Protein AF-A0A7W0EZF1-F1 (afdb_monomer_lite)

pLDDT: mean 76.24, std 16.57, range [31.34, 96.06]

Secondary structure (DSSP, 8-state):
--HHHHHHHHHHHTT-SEEE-----SGGG--HHHHHHHHHHHHHHHHTT-EEE-SS-----BGGGTB-SSTTS-SS--SS----B--STTS-B-S------

Radius of gyration: 14.73 Å; chains: 1; bounding box: 38×27×31 Å

Foldseek 3Di:
DDPLLVVLVVCLVVLPQEDEACDDDACVVVDPVRPVVVVSSVVSCVVSNHWYHDDLACDEDDLVCQDDSDPVDHNHDDPDDDDDDDPDRDDHHHPPVPDPD

Structure (mmCIF, N/CA/C/O backbone):
data_AF-A0A7W0EZF1-F1
#
_entry.id   AF-A0A7W0EZF1-F1
#
loop_
_atom_site.group_PDB
_atom_site.id
_atom_site.type_symbol
_atom_site.label_atom_id
_atom_site.label_alt_id
_atom_site.label_comp_id
_atom_site.label_asym_id
_atom_site.label_entity_id
_atom_site.label_seq_id
_atom_site.pdbx_PDB_ins_code
_atom_site.Cartn_x
_atom_site.Cartn_y
_atom_site.Cartn_z
_atom_site.occupancy
_atom_site.B_iso_or_equiv
_atom_site.auth_seq_id
_atom_site.auth_comp_id
_atom_site.auth_asym_id
_atom_site.auth_atom_id
_atom_site.pdbx_PDB_model_num
ATOM 1 N N . MET A 1 1 ? -13.138 14.311 4.501 1.00 54.28 1 MET A N 1
ATOM 2 C CA . MET A 1 1 ? -12.760 12.902 4.224 1.00 54.28 1 MET A CA 1
ATOM 3 C C . MET A 1 1 ? -11.376 12.869 3.588 1.00 54.28 1 MET A C 1
ATOM 5 O O . MET A 1 1 ? -11.150 13.613 2.645 1.00 54.28 1 MET A O 1
ATOM 9 N N . SER A 1 2 ? -10.442 12.070 4.119 1.00 73.81 2 SER A N 1
ATOM 10 C CA . SER A 1 2 ? -9.072 11.967 3.581 1.00 73.81 2 SER A CA 1
ATOM 11 C C . SER A 1 2 ? -9.071 11.288 2.205 1.00 73.81 2 SER A C 1
ATOM 13 O O . SER A 1 2 ? -9.707 10.246 2.037 1.00 73.81 2 SER A O 1
ATOM 15 N N . ARG A 1 3 ? -8.343 11.854 1.231 1.00 86.38 3 ARG A N 1
ATOM 16 C CA . ARG A 1 3 ? -8.240 11.348 -0.157 1.00 86.38 3 ARG A CA 1
ATOM 17 C C . ARG A 1 3 ? -7.772 9.884 -0.229 1.00 86.38 3 ARG A C 1
ATOM 19 O O . ARG A 1 3 ? -8.238 9.129 -1.073 1.00 86.38 3 ARG A O 1
ATOM 26 N N . HIS A 1 4 ? -6.937 9.467 0.719 1.00 88.62 4 HIS A N 1
ATOM 27 C CA . HIS A 1 4 ? -6.396 8.109 0.825 1.00 88.62 4 HIS A CA 1
ATOM 28 C C . HIS A 1 4 ? -7.470 7.051 1.120 1.00 88.62 4 HIS A C 1
ATOM 30 O O . HIS A 1 4 ? -7.409 5.938 0.609 1.00 88.62 4 HIS A O 1
ATOM 36 N N . ILE A 1 5 ? -8.492 7.403 1.907 1.00 90.44 5 ILE A N 1
ATOM 37 C CA . ILE A 1 5 ? -9.591 6.484 2.238 1.00 90.44 5 ILE A CA 1
ATOM 38 C C . ILE A 1 5 ? -10.442 6.216 0.997 1.00 90.44 5 ILE A C 1
ATOM 40 O O . ILE A 1 5 ? -10.837 5.078 0.759 1.00 90.44 5 ILE A O 1
ATOM 44 N N . GLN A 1 6 ? -10.722 7.256 0.205 1.00 92.69 6 GLN A N 1
ATOM 45 C CA . GLN A 1 6 ? -11.473 7.087 -1.036 1.00 92.69 6 GLN A CA 1
ATOM 46 C C . GLN A 1 6 ? -10.686 6.236 -2.036 1.00 92.69 6 GLN A C 1
ATOM 48 O O . GLN A 1 6 ? -11.236 5.285 -2.577 1.00 92.69 6 GLN A O 1
ATOM 53 N N . PHE A 1 7 ? -9.382 6.490 -2.176 1.00 92.62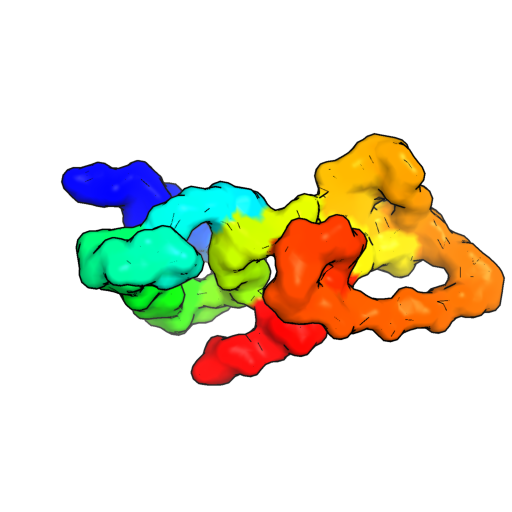 7 PHE A N 1
ATOM 54 C CA . PHE A 1 7 ? -8.497 5.674 -3.005 1.00 92.62 7 PHE A CA 1
ATOM 55 C C . PHE A 1 7 ? -8.559 4.180 -2.641 1.00 92.62 7 PHE A C 1
ATOM 57 O O . PHE A 1 7 ? -8.757 3.343 -3.517 1.00 92.62 7 PHE A O 1
ATOM 64 N N . MET A 1 8 ? -8.480 3.833 -1.351 1.00 93.44 8 MET A N 1
ATOM 65 C CA . MET A 1 8 ? -8.573 2.433 -0.916 1.00 93.44 8 MET A CA 1
ATOM 66 C C . MET A 1 8 ? -9.934 1.799 -1.221 1.00 93.44 8 MET A C 1
ATOM 68 O O . MET A 1 8 ? -9.989 0.632 -1.608 1.00 93.44 8 MET A O 1
ATOM 72 N N . LYS A 1 9 ? -11.029 2.558 -1.093 1.00 94.19 9 LYS A N 1
ATOM 73 C CA . LYS A 1 9 ? -12.367 2.088 -1.487 1.00 94.19 9 LYS A CA 1
ATOM 74 C C . LYS A 1 9 ? -12.458 1.830 -2.988 1.00 94.19 9 LYS A C 1
ATOM 76 O O . LYS A 1 9 ? -13.036 0.828 -3.398 1.00 94.19 9 LYS A O 1
ATOM 81 N N . ASP A 1 10 ? -11.856 2.689 -3.801 1.00 95.12 10 ASP A N 1
ATOM 82 C CA . ASP A 1 10 ? -11.842 2.520 -5.253 1.00 95.12 10 ASP A CA 1
ATOM 83 C C . ASP A 1 10 ? -10.988 1.302 -5.656 1.00 95.12 10 ASP A C 1
ATOM 85 O O . ASP A 1 10 ? -11.371 0.534 -6.541 1.00 95.12 10 ASP A O 1
ATOM 89 N N . CYS A 1 11 ? -9.860 1.068 -4.974 1.00 94.62 11 CYS A N 1
ATOM 90 C CA . CYS A 1 11 ? -9.048 -0.143 -5.132 1.00 94.62 11 CYS A CA 1
ATOM 91 C C . CYS A 1 11 ? -9.827 -1.412 -4.764 1.00 94.62 11 CYS A C 1
ATOM 93 O O . CYS A 1 11 ? -9.770 -2.399 -5.501 1.00 94.62 11 CYS A O 1
ATOM 95 N N . ALA A 1 12 ? -10.581 -1.376 -3.664 1.00 94.31 12 ALA A N 1
ATOM 96 C CA . ALA A 1 12 ? -11.460 -2.466 -3.255 1.00 94.31 12 ALA A CA 1
ATOM 97 C C . ALA A 1 12 ? -12.546 -2.747 -4.304 1.00 94.31 12 ALA A C 1
ATOM 99 O O . ALA A 1 12 ? -12.707 -3.891 -4.730 1.00 94.31 12 ALA A O 1
ATOM 100 N N . ALA A 1 13 ? -13.218 -1.707 -4.808 1.00 96.06 13 ALA A N 1
ATOM 101 C CA . ALA A 1 13 ? -14.220 -1.838 -5.867 1.00 96.06 13 ALA A CA 1
ATOM 102 C C . ALA A 1 13 ? -13.635 -2.457 -7.151 1.00 96.06 13 ALA A C 1
ATOM 104 O O . ALA A 1 13 ? -14.283 -3.268 -7.812 1.00 96.06 13 ALA A O 1
ATOM 105 N N . LYS A 1 14 ? -12.377 -2.130 -7.474 1.00 95.94 14 LYS A N 1
ATOM 106 C CA . LYS A 1 14 ? -11.627 -2.697 -8.606 1.00 95.94 14 LYS A CA 1
ATOM 107 C C . LYS A 1 14 ? -10.992 -4.065 -8.320 1.00 95.94 14 LYS A C 1
ATOM 109 O O . LYS A 1 14 ? -10.329 -4.606 -9.202 1.00 95.94 14 LYS A O 1
ATOM 114 N N . LYS A 1 15 ? -11.184 -4.639 -7.125 1.00 93.44 15 LYS A N 1
ATOM 115 C CA . LYS A 1 15 ? -10.610 -5.930 -6.695 1.00 93.44 15 LYS A CA 1
ATOM 116 C C . LYS A 1 15 ? -9.082 -5.984 -6.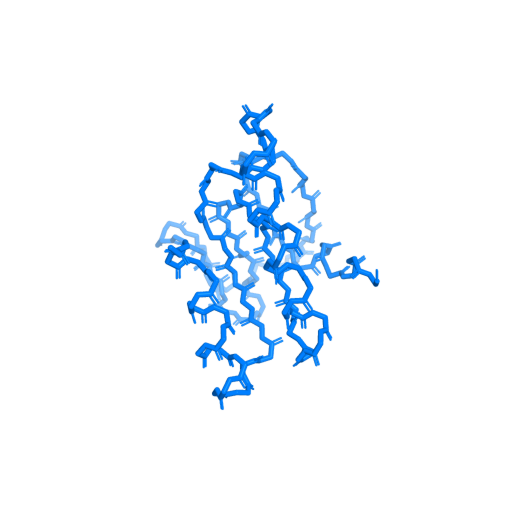826 1.00 93.44 15 LYS A C 1
ATOM 118 O O . LYS A 1 15 ? -8.503 -6.997 -7.227 1.00 93.44 15 LYS A O 1
ATOM 123 N N . VAL A 1 16 ? -8.421 -4.873 -6.508 1.00 93.44 16 VAL A N 1
ATOM 124 C CA . VAL A 1 16 ? -6.959 -4.778 -6.523 1.00 93.44 16 VAL A CA 1
ATOM 125 C C . VAL A 1 16 ? -6.379 -5.693 -5.444 1.00 93.44 16 VAL A C 1
ATOM 127 O O . VAL A 1 16 ? -6.755 -5.606 -4.284 1.00 93.44 16 VAL A O 1
ATOM 130 N N . LYS A 1 17 ? -5.428 -6.556 -5.811 1.00 88.94 17 LYS A N 1
ATOM 131 C CA . LYS A 1 17 ? -4.812 -7.522 -4.877 1.00 88.94 17 LYS A CA 1
ATOM 132 C C . LYS A 1 17 ? -3.673 -6.934 -4.041 1.00 88.94 17 LYS A C 1
ATOM 134 O O . LYS A 1 17 ? -3.242 -7.544 -3.060 1.00 88.94 17 LYS A O 1
ATOM 139 N N . PHE A 1 18 ? -3.109 -5.819 -4.493 1.00 89.25 18 PHE A N 1
ATOM 140 C CA . PHE A 1 18 ? -1.889 -5.253 -3.941 1.00 89.25 18 PHE A CA 1
ATOM 141 C C . PHE A 1 18 ? -1.828 -3.739 -4.155 1.00 89.25 18 PHE A C 1
ATOM 143 O O . PHE A 1 18 ? -2.061 -3.267 -5.266 1.00 89.25 18 PHE A O 1
ATOM 150 N N . VAL A 1 19 ? -1.485 -2.997 -3.105 1.00 88.94 19 VAL A N 1
ATOM 151 C CA . VAL A 1 19 ? -1.319 -1.542 -3.124 1.00 88.94 19 VAL A CA 1
ATOM 152 C C . VAL A 1 19 ? 0.018 -1.185 -2.482 1.00 88.94 19 VAL A C 1
ATOM 154 O O . VAL A 1 19 ? 0.322 -1.611 -1.371 1.00 88.94 19 VAL A O 1
ATOM 157 N N . HIS A 1 20 ? 0.811 -0.363 -3.162 1.00 86.31 20 HIS A N 1
ATOM 158 C CA . HIS A 1 20 ? 2.002 0.258 -2.586 1.00 86.31 20 HIS A CA 1
ATOM 159 C C . HIS A 1 20 ? 1.713 1.734 -2.309 1.00 86.31 20 HIS A C 1
ATOM 161 O O . HIS A 1 20 ? 1.358 2.491 -3.211 1.00 86.31 20 HIS A O 1
ATOM 167 N N . LEU A 1 21 ? 1.833 2.129 -1.043 1.00 84.81 21 LEU A N 1
ATOM 168 C CA . LEU A 1 21 ? 1.659 3.498 -0.579 1.00 84.81 21 LEU A CA 1
ATOM 169 C C . LEU A 1 21 ? 3.031 4.159 -0.421 1.00 84.81 21 LEU A C 1
ATOM 171 O O . LEU A 1 21 ? 3.683 4.037 0.615 1.00 84.81 21 LEU A O 1
ATOM 175 N N . TYR A 1 22 ? 3.448 4.882 -1.460 1.00 82.75 22 TYR A N 1
ATOM 176 C CA . TYR A 1 22 ? 4.661 5.712 -1.438 1.00 82.75 22 TYR A CA 1
ATOM 177 C C . TYR A 1 22 ? 4.504 6.957 -0.545 1.00 82.75 22 TYR A C 1
ATOM 179 O O . TYR A 1 22 ? 5.471 7.505 -0.030 1.00 82.75 22 TYR A O 1
ATOM 187 N N . THR A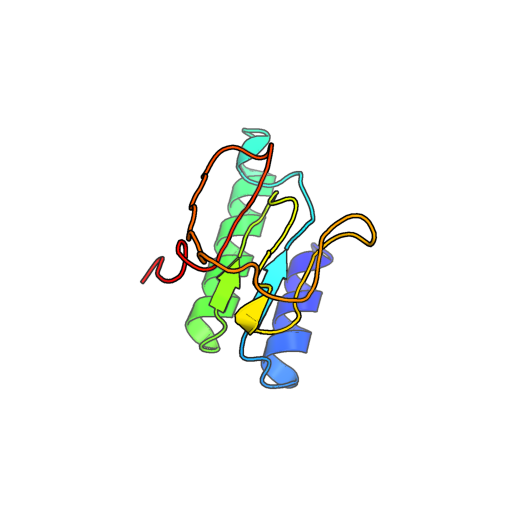 1 23 ? 3.268 7.415 -0.354 1.00 81.06 23 THR A N 1
ATOM 188 C CA . THR A 1 23 ? 2.928 8.623 0.406 1.00 81.06 23 THR A CA 1
ATOM 189 C C . THR A 1 23 ? 3.407 8.558 1.860 1.00 81.06 23 THR A C 1
ATOM 191 O O . THR A 1 23 ? 3.223 7.535 2.523 1.00 81.06 23 THR A O 1
ATOM 194 N N . SER A 1 24 ? 3.946 9.671 2.364 1.00 77.62 24 SER A N 1
ATOM 195 C CA . SER A 1 24 ? 4.299 9.891 3.773 1.00 77.62 24 SER A CA 1
ATOM 196 C C . SER A 1 24 ? 3.205 10.676 4.515 1.00 77.62 24 SER A C 1
ATOM 198 O O . SER A 1 24 ? 2.182 11.041 3.931 1.00 77.62 24 SER A O 1
ATOM 200 N N . GLY A 1 25 ? 3.402 10.934 5.813 1.00 74.94 25 GLY A N 1
ATOM 201 C CA . GLY A 1 25 ? 2.482 11.766 6.600 1.00 74.94 25 GLY A CA 1
ATOM 202 C C . GLY A 1 25 ? 1.401 10.997 7.368 1.00 74.94 25 GLY A C 1
ATOM 203 O O . GLY A 1 25 ? 0.320 11.536 7.594 1.00 74.94 25 GLY A O 1
ATOM 204 N N . PHE A 1 26 ? 1.681 9.751 7.756 1.00 82.38 26 PHE A N 1
ATOM 205 C CA . PHE A 1 26 ? 0.770 8.894 8.524 1.00 82.38 26 PHE A CA 1
ATOM 206 C C . PHE A 1 26 ? 1.172 8.835 10.007 1.00 82.38 26 PHE A C 1
ATOM 208 O O . PHE A 1 26 ? 1.538 9.869 10.573 1.00 82.38 26 PHE A O 1
ATOM 215 N N . SER A 1 27 ? 1.105 7.665 10.655 1.00 78.25 27 SER A N 1
ATOM 216 C CA . SER A 1 27 ? 1.464 7.490 12.073 1.00 78.25 27 SER A CA 1
ATOM 217 C C . SER A 1 27 ? 2.863 8.015 12.425 1.00 78.25 27 SER A C 1
ATOM 219 O O . SER A 1 27 ? 3.082 8.481 13.542 1.00 78.25 27 SER A O 1
ATOM 221 N N . GLU A 1 28 ? 3.773 8.046 11.449 1.00 73.56 28 GLU A N 1
ATOM 222 C CA . GLU A 1 28 ? 5.125 8.602 11.556 1.00 73.56 28 GLU A CA 1
ATOM 223 C C . GLU A 1 28 ? 5.166 10.049 12.069 1.00 73.56 28 GLU A C 1
ATOM 225 O O . GLU A 1 28 ? 6.104 10.436 12.761 1.00 73.56 28 GLU A O 1
ATOM 230 N N . THR A 1 29 ? 4.148 10.868 11.789 1.00 74.88 29 THR A N 1
ATOM 231 C CA . THR A 1 29 ? 4.164 12.274 12.221 1.00 74.88 29 THR A CA 1
ATOM 232 C C . THR A 1 29 ? 3.805 12.456 13.699 1.00 74.88 29 THR A C 1
ATOM 234 O O . THR A 1 29 ? 3.688 13.595 14.149 1.00 74.88 29 THR A O 1
ATOM 237 N N . GLY A 1 30 ? 3.494 11.378 14.430 1.00 76.00 30 GLY A N 1
ATOM 238 C CA . GLY A 1 30 ? 3.075 11.420 15.837 1.00 76.00 30 GLY A CA 1
ATOM 239 C C . GLY A 1 30 ? 1.718 12.095 16.085 1.00 76.00 30 GLY A C 1
ATOM 240 O O . GLY A 1 30 ? 1.370 12.387 17.227 1.00 76.00 30 GLY A O 1
ATOM 241 N N . ARG A 1 31 ? 0.936 12.368 15.031 1.00 83.12 31 ARG A N 1
ATOM 242 C CA . ARG A 1 31 ? -0.376 13.029 15.131 1.00 83.12 31 ARG A CA 1
ATOM 243 C C . ARG A 1 31 ? -1.479 11.980 15.160 1.00 83.12 31 ARG A C 1
ATOM 245 O O . ARG A 1 31 ? -1.587 11.173 14.239 1.00 83.12 31 ARG A O 1
ATOM 252 N N . SER A 1 32 ? -2.346 12.046 16.166 1.00 84.56 32 SER A N 1
ATOM 253 C CA . SER A 1 32 ? -3.469 11.112 16.346 1.00 84.56 32 SER A CA 1
ATOM 254 C C . SER A 1 32 ? -4.398 11.042 15.128 1.00 84.56 32 SER A C 1
ATOM 256 O O . SER A 1 32 ? -4.828 9.961 14.739 1.00 84.56 32 SER A O 1
ATOM 258 N N . GLU A 1 33 ? -4.659 12.176 14.478 1.00 84.81 33 GLU A N 1
ATOM 259 C CA . GLU A 1 33 ? -5.484 12.236 13.266 1.00 84.81 33 GLU A CA 1
ATOM 260 C C . GLU A 1 33 ? -4.869 11.463 12.091 1.00 84.81 33 GLU A C 1
ATOM 262 O O . GLU A 1 33 ? -5.583 10.807 11.335 1.00 84.81 33 GLU A O 1
ATOM 267 N N . HIS A 1 34 ? -3.543 11.488 11.947 1.00 83.94 34 HIS A N 1
ATOM 268 C CA . HIS A 1 34 ? -2.854 10.762 10.882 1.00 83.94 34 HIS A CA 1
ATOM 269 C C . HIS A 1 34 ? -2.795 9.255 11.168 1.00 83.94 34 HIS A C 1
ATOM 271 O O . HIS A 1 34 ? -2.987 8.458 10.250 1.00 83.94 34 HIS A O 1
ATOM 277 N N . ALA A 1 35 ? -2.631 8.865 12.438 1.00 84.44 35 ALA A N 1
ATOM 278 C CA . ALA A 1 35 ? -2.730 7.468 12.864 1.00 84.44 35 ALA A CA 1
ATOM 279 C C . ALA A 1 35 ? -4.129 6.886 12.589 1.00 84.44 35 ALA A C 1
ATOM 281 O O . ALA A 1 35 ? -4.247 5.826 11.986 1.00 84.44 35 ALA A O 1
ATOM 282 N N . ARG A 1 36 ? -5.199 7.635 12.893 1.00 88.25 36 ARG A N 1
ATOM 283 C CA . ARG A 1 36 ? -6.584 7.225 12.583 1.00 88.25 36 ARG A CA 1
ATOM 284 C C . ARG A 1 36 ? -6.819 6.997 11.089 1.00 88.25 36 ARG A C 1
ATOM 286 O O . ARG A 1 36 ? -7.588 6.116 10.705 1.00 88.25 36 ARG A O 1
ATOM 293 N N . ILE A 1 37 ? -6.190 7.806 10.235 1.00 87.38 37 ILE A N 1
ATOM 294 C CA . ILE A 1 37 ? -6.268 7.629 8.779 1.00 87.38 37 ILE A CA 1
ATOM 295 C C . ILE A 1 37 ? -5.552 6.339 8.362 1.00 87.38 37 ILE A C 1
ATOM 297 O O . ILE A 1 37 ? -6.093 5.602 7.537 1.00 87.38 37 ILE A O 1
ATOM 301 N N . GLU A 1 38 ? -4.379 6.054 8.930 1.00 86.19 38 GLU A N 1
ATOM 302 C CA . GLU A 1 38 ? -3.641 4.809 8.684 1.00 86.19 38 GLU A CA 1
ATOM 303 C C . GLU A 1 38 ? -4.443 3.579 9.123 1.00 86.19 38 GLU A C 1
ATOM 305 O O . GLU A 1 38 ? -4.638 2.661 8.324 1.00 86.19 38 GLU A O 1
ATOM 310 N N . ASP A 1 39 ? -5.007 3.602 10.331 1.00 89.00 39 ASP A N 1
ATOM 311 C CA . ASP A 1 39 ? -5.848 2.522 10.855 1.00 89.00 39 ASP A CA 1
ATOM 312 C C . ASP A 1 39 ? -7.034 2.247 9.930 1.00 89.00 39 ASP A C 1
ATOM 314 O O . ASP A 1 39 ? -7.349 1.098 9.613 1.00 89.00 39 ASP A O 1
ATOM 318 N N . ARG A 1 40 ? -7.669 3.309 9.418 1.00 90.75 40 ARG A N 1
ATOM 319 C CA . ARG A 1 40 ? -8.794 3.170 8.492 1.00 90.75 40 ARG A CA 1
ATOM 320 C C . ARG A 1 40 ? -8.378 2.585 7.143 1.00 90.75 40 ARG A C 1
ATOM 322 O O . ARG A 1 40 ? -9.149 1.831 6.551 1.00 90.75 40 ARG A O 1
ATOM 329 N N . ILE A 1 41 ? -7.190 2.925 6.647 1.00 89.94 41 ILE A N 1
ATOM 330 C CA . ILE A 1 41 ? -6.623 2.349 5.418 1.00 89.94 41 ILE A CA 1
ATOM 331 C C . ILE A 1 41 ? -6.357 0.856 5.606 1.00 89.94 41 ILE A C 1
ATOM 333 O O . ILE A 1 41 ? -6.776 0.058 4.766 1.00 89.94 41 ILE A O 1
ATOM 337 N N . ILE A 1 42 ? -5.717 0.478 6.716 1.00 89.38 42 ILE A N 1
ATOM 338 C CA . ILE A 1 42 ? -5.421 -0.920 7.051 1.00 89.38 42 ILE A CA 1
ATOM 339 C C . ILE A 1 42 ? -6.720 -1.714 7.201 1.00 89.38 42 ILE A C 1
ATOM 341 O O . ILE A 1 42 ? -6.824 -2.819 6.674 1.00 89.38 42 ILE A O 1
ATOM 345 N N . GLN A 1 43 ? -7.733 -1.142 7.854 1.00 92.62 43 GLN A N 1
ATOM 346 C CA . GLN A 1 43 ? -9.038 -1.778 8.002 1.00 92.62 43 GLN A CA 1
ATOM 347 C C . GLN A 1 43 ? -9.678 -2.087 6.641 1.00 92.62 43 GLN A C 1
ATOM 349 O O . GLN A 1 43 ? -10.050 -3.231 6.392 1.00 92.62 43 GLN A O 1
ATOM 354 N N . ILE A 1 44 ? -9.756 -1.103 5.737 1.00 92.38 44 ILE A N 1
ATOM 355 C CA . ILE A 1 44 ? -10.328 -1.307 4.394 1.00 92.38 44 ILE A CA 1
ATOM 356 C C . ILE A 1 44 ? -9.527 -2.359 3.622 1.00 92.38 44 ILE A C 1
ATOM 358 O O . ILE A 1 44 ? -10.111 -3.190 2.927 1.00 92.38 44 ILE A O 1
ATOM 362 N N . ALA A 1 45 ? -8.199 -2.341 3.746 1.00 91.19 45 ALA A N 1
ATOM 363 C CA . ALA A 1 45 ? -7.342 -3.326 3.106 1.00 91.19 45 ALA A CA 1
ATOM 364 C C . ALA A 1 45 ? -7.649 -4.750 3.596 1.00 91.19 45 ALA A C 1
ATOM 366 O O . ALA A 1 45 ? -7.869 -5.635 2.769 1.00 91.19 45 ALA A O 1
ATOM 367 N N . LYS A 1 46 ? -7.740 -4.955 4.918 1.00 90.62 46 LYS A N 1
ATOM 368 C CA . LYS A 1 46 ? -8.065 -6.254 5.527 1.00 90.62 46 LYS A CA 1
ATOM 369 C C . LYS A 1 46 ? -9.458 -6.742 5.124 1.00 90.62 46 LYS A C 1
ATOM 371 O O . LYS A 1 46 ? -9.592 -7.876 4.675 1.00 90.62 46 LYS A O 1
ATOM 376 N N . GLU A 1 47 ? -10.471 -5.877 5.194 1.00 94.19 47 GLU A N 1
ATOM 377 C CA . GLU A 1 47 ? -11.857 -6.197 4.807 1.00 94.19 47 GLU A CA 1
ATOM 378 C C . GLU A 1 47 ? -11.984 -6.637 3.338 1.00 94.19 47 GLU A C 1
ATOM 380 O O . GLU A 1 47 ? -12.868 -7.420 3.001 1.00 94.19 47 GLU A O 1
ATOM 385 N N . ASN A 1 48 ? -11.096 -6.158 2.462 1.00 93.94 48 ASN A N 1
ATOM 386 C CA . ASN A 1 48 ? -11.143 -6.422 1.021 1.00 93.94 48 ASN A CA 1
ATOM 387 C C . ASN A 1 48 ? -10.007 -7.332 0.525 1.00 93.94 48 ASN A C 1
ATOM 389 O O . ASN A 1 48 ? -9.809 -7.458 -0.684 1.00 93.94 48 ASN A O 1
ATOM 393 N N . ASN A 1 49 ? -9.268 -7.972 1.439 1.00 92.50 49 ASN A N 1
ATOM 394 C CA . ASN A 1 49 ? -8.144 -8.862 1.135 1.00 92.50 49 ASN A CA 1
ATOM 395 C C . ASN A 1 49 ? -7.069 -8.219 0.226 1.00 92.50 49 ASN A C 1
ATOM 397 O O . ASN A 1 49 ? -6.535 -8.837 -0.701 1.00 92.50 49 ASN A O 1
ATOM 401 N N . ILE A 1 50 ? -6.775 -6.942 0.478 1.00 92.44 50 ILE A N 1
ATOM 402 C CA . ILE A 1 50 ? -5.765 -6.155 -0.231 1.00 92.44 50 ILE A CA 1
ATOM 403 C C . ILE A 1 50 ? -4.476 -6.173 0.586 1.00 92.44 50 ILE A C 1
ATOM 405 O O . ILE A 1 50 ? -4.460 -5.790 1.754 1.00 92.44 50 ILE A O 1
ATOM 409 N N . ARG A 1 51 ? -3.364 -6.558 -0.041 1.00 88.88 51 ARG A N 1
ATOM 410 C CA . ARG A 1 51 ? -2.036 -6.458 0.580 1.00 88.88 51 ARG A CA 1
ATOM 411 C C . ARG A 1 51 ? -1.485 -5.048 0.402 1.00 88.88 51 ARG A C 1
ATOM 413 O O . ARG A 1 51 ? -1.497 -4.533 -0.715 1.00 88.88 51 ARG A O 1
ATOM 420 N N . VAL A 1 52 ? -0.988 -4.445 1.477 1.00 85.81 52 VAL A N 1
ATOM 421 C CA . VAL A 1 52 ? -0.452 -3.077 1.463 1.00 85.81 52 VAL A CA 1
ATOM 422 C C . VAL A 1 52 ? 1.033 -3.090 1.813 1.00 85.81 52 VAL A C 1
ATOM 424 O O . VAL A 1 52 ? 1.423 -3.719 2.791 1.00 85.81 52 VAL A O 1
ATOM 427 N N . VAL A 1 53 ? 1.848 -2.384 1.025 1.00 82.00 53 VAL A N 1
ATOM 428 C CA . VAL A 1 53 ? 3.246 -2.053 1.354 1.00 82.00 53 VAL A CA 1
ATOM 429 C C . VAL A 1 53 ? 3.359 -0.549 1.582 1.00 82.00 53 VAL A C 1
ATOM 431 O O . VAL A 1 53 ? 2.853 0.232 0.778 1.00 82.00 53 VAL A O 1
ATOM 434 N N . GLY A 1 54 ? 4.026 -0.147 2.664 1.00 74.25 54 GLY A N 1
ATOM 435 C CA . GLY A 1 54 ? 4.002 1.224 3.187 1.00 74.25 54 GLY A CA 1
ATOM 436 C C . GLY A 1 54 ? 2.981 1.387 4.329 1.00 74.25 54 GLY A C 1
ATOM 437 O O . GLY A 1 54 ? 2.534 0.376 4.880 1.00 74.25 54 GLY A O 1
ATOM 438 N N . PRO A 1 55 ? 2.584 2.623 4.688 1.00 75.94 55 PRO A N 1
ATOM 439 C CA . PRO A 1 55 ? 2.969 3.896 4.064 1.00 75.94 55 PRO A CA 1
ATOM 440 C C . PRO A 1 55 ? 4.436 4.291 4.316 1.00 75.94 55 PRO A C 1
ATOM 442 O O . PRO A 1 55 ? 5.138 3.614 5.060 1.00 75.94 55 PRO A O 1
ATOM 445 N N . ASN A 1 56 ? 4.900 5.367 3.669 1.00 76.25 56 ASN A N 1
ATOM 446 C CA . ASN A 1 56 ? 6.285 5.853 3.715 1.00 76.25 56 ASN A CA 1
ATOM 447 C C . ASN A 1 56 ? 7.350 4.785 3.369 1.00 76.25 56 ASN A C 1
ATOM 449 O O . ASN A 1 56 ? 8.301 4.560 4.113 1.00 76.25 56 ASN A O 1
ATOM 453 N N . CYS A 1 57 ? 7.195 4.102 2.229 1.00 75.94 57 CYS A N 1
ATOM 454 C CA . CYS A 1 57 ? 8.277 3.282 1.677 1.00 75.94 57 CYS A CA 1
ATOM 455 C C . CYS A 1 57 ? 8.637 3.734 0.260 1.00 75.94 57 CYS A C 1
ATOM 457 O O . CYS A 1 57 ? 7.757 3.804 -0.603 1.00 75.94 57 CYS A O 1
ATOM 459 N N . MET A 1 58 ? 9.937 3.957 0.011 1.00 72.62 58 MET A N 1
ATOM 460 C CA . MET A 1 58 ? 10.471 4.355 -1.299 1.00 72.62 58 MET A CA 1
ATOM 461 C C . MET A 1 58 ? 10.128 3.380 -2.428 1.00 72.62 58 MET A C 1
ATOM 463 O O . MET A 1 58 ? 10.087 3.778 -3.583 1.00 72.62 58 MET A O 1
ATOM 467 N N . GLY A 1 59 ? 9.827 2.119 -2.122 1.00 73.56 59 GLY A N 1
ATOM 468 C CA . GLY A 1 59 ? 9.215 1.226 -3.093 1.00 73.56 59 GLY A CA 1
ATOM 469 C C . GLY A 1 59 ? 9.707 -0.197 -3.071 1.00 73.56 59 GLY A C 1
ATOM 470 O O . GLY A 1 59 ? 10.427 -0.634 -2.171 1.00 73.56 59 GLY A O 1
ATOM 471 N N . ILE A 1 60 ? 9.230 -0.921 -4.078 1.00 77.88 60 ILE A N 1
ATOM 472 C CA . ILE A 1 60 ? 9.470 -2.344 -4.249 1.00 77.88 60 ILE A CA 1
ATOM 473 C C . ILE A 1 60 ? 10.524 -2.526 -5.325 1.00 77.88 60 ILE A C 1
ATOM 475 O O . ILE A 1 60 ? 10.443 -1.948 -6.408 1.00 77.88 60 ILE A O 1
ATOM 479 N N . TYR A 1 61 ? 11.501 -3.364 -5.010 1.00 78.50 61 TYR A N 1
ATOM 480 C CA . TYR A 1 61 ? 12.527 -3.789 -5.942 1.00 78.50 61 TYR A CA 1
ATOM 481 C C . TYR A 1 61 ? 12.506 -5.310 -6.041 1.00 78.50 61 TYR A C 1
ATOM 483 O O . TYR A 1 61 ? 12.711 -6.009 -5.047 1.00 78.50 61 TYR A O 1
ATOM 491 N N . CYS A 1 62 ? 12.201 -5.812 -7.233 1.00 79.19 62 CYS A N 1
ATOM 492 C CA . CYS A 1 62 ? 12.178 -7.227 -7.571 1.00 79.19 62 CYS A CA 1
ATOM 493 C C . CYS A 1 62 ? 12.637 -7.403 -9.029 1.00 79.19 62 CYS A C 1
ATOM 495 O O . CYS A 1 62 ? 11.798 -7.460 -9.930 1.00 79.19 62 CYS A O 1
ATOM 497 N N . PRO A 1 63 ? 13.956 -7.490 -9.279 1.00 77.94 63 PRO A N 1
ATOM 498 C CA . PRO A 1 63 ? 14.504 -7.702 -10.620 1.00 77.94 63 PRO A CA 1
ATOM 499 C C . PRO A 1 63 ? 14.015 -8.991 -11.280 1.00 77.94 63 PRO A C 1
ATOM 501 O O . PRO A 1 63 ? 13.741 -8.987 -12.472 1.00 77.94 63 PRO A O 1
ATOM 504 N N . ASP A 1 64 ? 13.840 -10.071 -10.509 1.00 77.00 64 ASP A N 1
ATOM 505 C CA . ASP A 1 64 ? 13.278 -11.334 -11.015 1.00 77.00 64 ASP A CA 1
ATOM 506 C C . ASP A 1 64 ? 11.859 -11.149 -11.574 1.00 77.00 64 ASP A C 1
ATOM 508 O O . ASP A 1 64 ? 11.483 -11.768 -12.565 1.00 77.00 64 ASP A O 1
ATOM 512 N N . GLY A 1 65 ? 11.075 -10.266 -10.951 1.00 78.44 65 GLY A N 1
ATOM 513 C CA . GLY A 1 65 ? 9.736 -9.885 -11.400 1.00 78.44 65 GLY A CA 1
ATOM 514 C C . GLY A 1 65 ? 9.712 -8.691 -12.356 1.0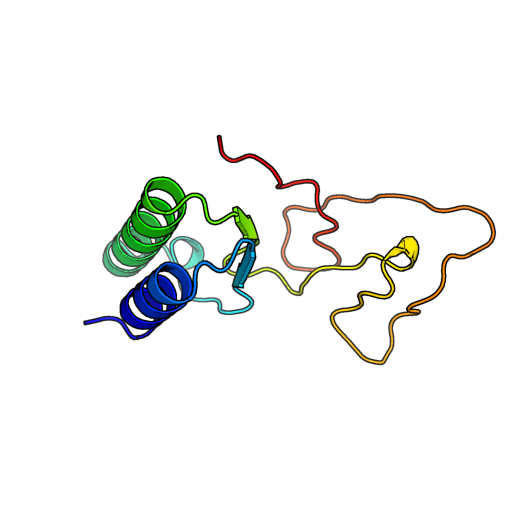0 78.44 65 GLY A C 1
ATOM 515 O O . GLY A 1 65 ? 8.626 -8.223 -12.692 1.00 78.44 65 GLY A O 1
ATOM 516 N N . GLY A 1 66 ? 10.871 -8.159 -12.756 1.00 80.00 66 GLY A N 1
ATOM 517 C CA . GLY A 1 66 ? 10.977 -6.971 -13.604 1.00 80.00 66 GLY A CA 1
ATOM 518 C C . GLY A 1 66 ? 10.526 -5.661 -12.948 1.00 80.00 66 GLY A C 1
ATOM 519 O O . GLY A 1 66 ? 10.273 -4.687 -13.655 1.00 80.00 66 GLY A O 1
ATOM 520 N N . LEU A 1 67 ? 10.400 -5.615 -11.619 1.00 78.62 67 LEU A N 1
ATOM 521 C CA . LEU A 1 67 ? 9.894 -4.457 -10.880 1.00 78.62 67 LEU A CA 1
ATOM 522 C C . LEU A 1 67 ? 11.031 -3.651 -10.254 1.00 78.62 67 LEU A C 1
ATOM 524 O O . LEU A 1 67 ? 11.850 -4.173 -9.498 1.00 78.62 67 LEU A O 1
ATOM 528 N N . ALA A 1 68 ? 11.013 -2.350 -10.506 1.00 81.62 68 ALA A N 1
ATOM 529 C CA . ALA A 1 68 ? 11.878 -1.370 -9.876 1.00 81.62 68 ALA A CA 1
ATOM 530 C C . ALA A 1 68 ? 11.089 -0.080 -9.645 1.00 81.62 68 ALA A C 1
ATOM 532 O O . ALA A 1 68 ? 10.299 0.315 -10.500 1.00 81.62 68 ALA A O 1
ATOM 533 N N . TRP A 1 69 ? 11.287 0.581 -8.501 1.00 75.94 69 TRP A N 1
ATOM 534 C CA . TRP A 1 69 ? 10.563 1.823 -8.198 1.00 75.94 69 TRP A CA 1
ATOM 535 C C . TRP A 1 69 ? 11.161 3.061 -8.886 1.00 75.94 69 TRP A C 1
ATOM 537 O O . TRP A 1 69 ? 10.516 4.105 -8.918 1.00 75.94 69 TRP A O 1
ATOM 547 N N . GLY A 1 70 ? 12.384 2.963 -9.416 1.00 76.56 70 GLY A N 1
ATOM 548 C CA . GLY A 1 70 ? 13.079 4.065 -10.076 1.00 76.56 70 GLY A CA 1
ATOM 549 C C . GLY A 1 70 ? 13.881 3.595 -11.285 1.00 76.56 70 GLY A C 1
ATOM 550 O O . GLY A 1 70 ? 14.375 2.470 -11.312 1.00 76.56 70 GLY A O 1
ATOM 551 N N . GLU A 1 71 ? 14.038 4.479 -12.269 1.00 77.19 71 GLU A N 1
ATOM 552 C CA . GLU A 1 71 ? 14.693 4.184 -13.555 1.00 77.19 71 GLU A CA 1
ATOM 553 C C . GLU A 1 71 ? 16.172 3.794 -13.420 1.00 77.19 71 GLU A C 1
ATOM 555 O O . GLU A 1 71 ? 16.714 3.100 -14.274 1.00 77.19 71 GLU A O 1
ATOM 560 N N . MET A 1 72 ? 16.826 4.197 -12.327 1.00 77.75 72 MET A N 1
ATOM 561 C CA . MET A 1 72 ? 18.231 3.862 -12.069 1.00 77.75 72 MET A CA 1
ATOM 562 C C . MET A 1 72 ? 18.446 2.417 -11.595 1.00 77.75 72 MET A C 1
ATOM 564 O O . MET A 1 72 ? 19.587 1.969 -11.486 1.00 77.75 72 MET A O 1
ATOM 568 N N . PHE A 1 73 ? 17.375 1.679 -11.298 1.00 75.50 73 PHE A N 1
ATOM 569 C CA . PHE A 1 73 ? 17.451 0.321 -10.773 1.00 75.50 73 PHE A CA 1
ATOM 570 C C . PHE A 1 73 ? 17.259 -0.720 -11.881 1.00 75.50 73 PHE A C 1
ATOM 572 O O . PHE A 1 73 ? 16.389 -0.601 -12.742 1.00 75.50 73 PHE A O 1
ATOM 579 N N . GLN A 1 74 ? 18.070 -1.778 -11.847 1.00 75.50 74 GLN A N 1
ATOM 580 C CA . GLN A 1 74 ? 18.030 -2.830 -12.861 1.00 75.50 74 GLN A CA 1
ATOM 581 C C . GLN A 1 74 ? 16.779 -3.702 -12.708 1.00 75.50 74 GLN A C 1
ATOM 583 O O . GLN A 1 74 ? 16.514 -4.261 -11.651 1.00 75.50 74 GLN A O 1
ATOM 588 N N . THR A 1 75 ? 16.037 -3.901 -13.793 1.00 78.50 75 THR A N 1
ATOM 589 C CA . THR A 1 75 ? 14.862 -4.793 -13.834 1.00 78.50 75 THR A CA 1
ATOM 590 C C . THR A 1 75 ? 15.212 -6.218 -14.267 1.00 78.50 75 THR A C 1
ATOM 592 O O . THR A 1 75 ? 14.330 -6.991 -14.624 1.00 78.50 75 THR A O 1
ATOM 595 N N . ARG A 1 76 ? 16.503 -6.575 -14.273 1.00 77.50 76 ARG A N 1
ATOM 596 C CA . ARG A 1 76 ? 16.992 -7.921 -14.593 1.00 77.50 76 ARG A CA 1
ATOM 597 C C . ARG A 1 76 ? 17.838 -8.457 -13.442 1.00 77.50 76 ARG A C 1
ATOM 599 O O . ARG A 1 76 ? 18.640 -7.696 -12.898 1.00 77.50 76 ARG A O 1
ATOM 606 N N . PRO A 1 77 ? 17.697 -9.738 -13.076 1.00 75.25 77 PRO A N 1
ATOM 607 C CA . PRO A 1 77 ? 18.508 -10.322 -12.023 1.00 75.25 77 PRO A CA 1
ATOM 608 C C . PRO A 1 77 ? 19.978 -10.431 -12.429 1.00 75.25 77 PRO A C 1
ATOM 610 O O . PRO A 1 77 ? 20.313 -10.784 -13.560 1.00 75.25 77 PRO A O 1
ATOM 613 N N . GLY A 1 78 ? 20.861 -10.129 -11.478 1.00 74.38 78 GLY A N 1
ATOM 614 C CA . GLY A 1 78 ? 22.288 -10.411 -11.600 1.00 74.38 78 GLY A CA 1
ATOM 615 C C . GLY A 1 78 ? 22.595 -11.892 -11.355 1.00 74.38 78 GLY A C 1
ATOM 616 O O . GLY A 1 78 ? 21.746 -12.657 -10.909 1.00 74.38 78 GLY A O 1
ATOM 617 N N . HIS A 1 79 ? 23.848 -12.295 -11.571 1.00 74.00 79 HIS A N 1
ATOM 618 C CA . HIS A 1 79 ? 24.289 -13.694 -11.444 1.00 74.00 79 HIS A CA 1
ATOM 619 C C . HIS A 1 79 ? 24.060 -14.335 -10.061 1.00 74.00 79 HIS A C 1
ATOM 621 O O . HIS A 1 79 ? 24.080 -15.559 -9.949 1.00 74.00 79 HIS A O 1
ATOM 627 N N . ARG A 1 80 ? 23.877 -13.533 -9.004 1.00 70.88 80 ARG A N 1
ATOM 628 C CA . ARG A 1 80 ? 23.579 -13.999 -7.643 1.00 70.88 80 ARG A CA 1
ATOM 629 C C . ARG A 1 80 ? 22.466 -13.139 -7.034 1.00 70.88 80 ARG A C 1
ATOM 631 O O . ARG A 1 80 ? 22.775 -12.049 -6.547 1.00 70.88 80 ARG A O 1
ATOM 638 N N . PRO A 1 81 ? 21.196 -13.576 -7.077 1.00 66.94 81 PRO A N 1
ATOM 639 C CA . PRO A 1 81 ? 20.101 -12.809 -6.497 1.00 66.94 81 PRO A CA 1
ATOM 640 C C . PRO A 1 81 ? 20.218 -12.792 -4.966 1.00 66.94 81 PRO A C 1
ATOM 642 O O . PRO A 1 81 ? 20.453 -13.821 -4.335 1.00 66.94 81 PRO A O 1
ATOM 645 N N . VAL A 1 82 ? 20.067 -11.608 -4.365 1.00 70.69 82 VAL A N 1
ATOM 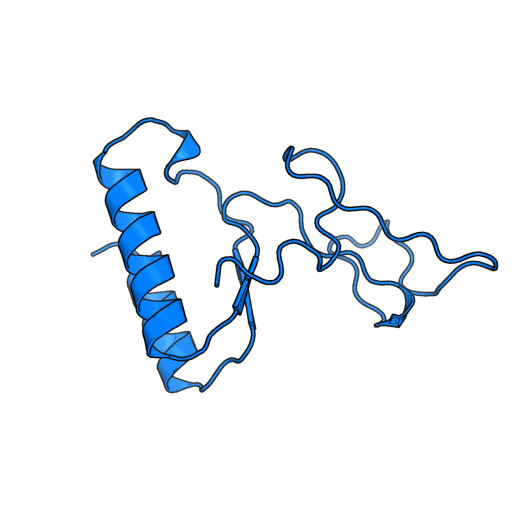646 C CA . VAL A 1 82 ? 20.047 -11.402 -2.909 1.00 70.69 82 VAL A CA 1
ATOM 647 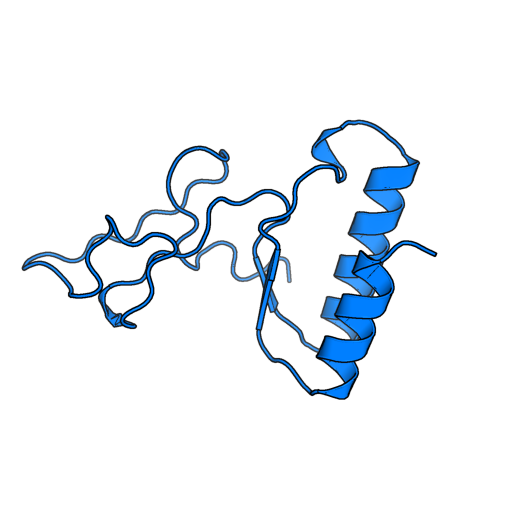C C . VAL A 1 82 ? 18.767 -10.654 -2.554 1.00 70.69 82 VAL A C 1
ATOM 649 O O . VAL A 1 82 ? 18.531 -9.558 -3.059 1.00 70.69 82 VAL A O 1
ATOM 652 N N . GLY A 1 83 ? 17.951 -11.233 -1.673 1.00 66.88 83 GLY A N 1
ATOM 653 C CA . GLY A 1 83 ? 16.786 -10.562 -1.095 1.00 66.88 83 GLY A CA 1
ATOM 654 C C . GLY A 1 83 ? 17.182 -9.733 0.126 1.00 66.88 83 GLY A C 1
ATOM 655 O O . GLY A 1 83 ? 17.941 -10.203 0.973 1.00 66.88 83 GLY A O 1
ATOM 656 N N . GLN A 1 84 ? 16.677 -8.502 0.231 1.00 60.62 84 GLN A N 1
ATOM 657 C CA . GLN A 1 84 ? 16.876 -7.648 1.408 1.00 60.62 84 GLN A CA 1
ATOM 658 C C . GLN A 1 84 ? 15.558 -7.011 1.848 1.00 60.62 84 GLN A C 1
ATOM 660 O O . GLN A 1 84 ? 14.806 -6.483 1.026 1.00 60.62 84 GLN A O 1
ATOM 665 N N . PHE A 1 85 ? 15.308 -7.016 3.157 1.00 57.12 85 PHE A N 1
ATOM 666 C CA . PHE A 1 85 ? 14.182 -6.326 3.784 1.00 57.12 85 PHE A CA 1
ATOM 667 C C . PHE A 1 85 ? 14.714 -5.258 4.726 1.00 57.12 85 PHE A C 1
ATOM 669 O O . PHE A 1 85 ? 15.515 -5.556 5.613 1.00 57.12 85 PHE A O 1
ATOM 676 N N . ARG A 1 86 ? 14.282 -4.009 4.535 1.00 57.94 86 ARG A N 1
ATOM 677 C CA . ARG A 1 86 ? 14.600 -2.911 5.448 1.00 57.94 86 ARG A CA 1
ATOM 678 C C . ARG A 1 86 ? 13.330 -2.156 5.809 1.00 57.94 86 ARG A C 1
ATOM 680 O O . ARG A 1 86 ? 12.548 -1.799 4.939 1.00 57.94 86 ARG A O 1
ATOM 687 N N . ALA A 1 87 ? 13.148 -1.929 7.107 1.00 56.25 87 ALA A N 1
ATOM 688 C CA . ALA A 1 87 ? 12.020 -1.181 7.659 1.00 56.25 87 ALA A CA 1
ATOM 689 C C . ALA A 1 87 ? 12.297 0.332 7.783 1.00 56.25 87 ALA A C 1
ATOM 691 O O . ALA A 1 87 ? 11.393 1.089 8.111 1.00 56.25 87 ALA A O 1
ATOM 692 N N . GLN A 1 88 ? 13.538 0.773 7.546 1.00 50.88 88 GLN A N 1
ATOM 693 C CA . GLN A 1 88 ? 13.911 2.190 7.518 1.00 50.88 88 GLN A CA 1
ATOM 694 C C . GLN A 1 88 ? 13.819 2.716 6.088 1.00 50.88 88 GLN A C 1
ATOM 696 O O . GLN A 1 88 ? 14.299 2.053 5.165 1.00 50.88 88 GLN A O 1
ATOM 701 N N . GLY A 1 89 ? 13.197 3.889 5.939 1.00 52.19 89 GLY A N 1
ATOM 702 C CA . GLY A 1 89 ? 12.747 4.509 4.686 1.00 52.19 89 GLY A CA 1
ATOM 703 C C . GLY A 1 89 ? 13.821 4.851 3.655 1.00 52.19 89 GLY A C 1
ATOM 704 O O . GLY A 1 89 ? 13.521 5.574 2.715 1.00 52.19 89 GLY A O 1
ATOM 705 N N . ASP A 1 90 ? 15.033 4.316 3.787 1.00 50.66 90 ASP A N 1
ATOM 706 C CA . ASP A 1 90 ? 16.166 4.778 3.008 1.00 50.66 90 ASP A CA 1
ATOM 707 C C . ASP A 1 90 ? 16.507 3.940 1.785 1.00 50.66 90 ASP A C 1
ATOM 709 O O . ASP A 1 90 ? 17.023 4.558 0.869 1.00 50.66 90 ASP A O 1
ATOM 713 N N . TRP A 1 91 ? 16.244 2.618 1.666 1.00 47.12 91 TRP A N 1
ATOM 714 C CA . TRP A 1 91 ? 16.793 1.919 0.477 1.00 47.12 91 TRP A CA 1
ATOM 715 C C . TRP A 1 91 ? 16.051 0.767 -0.212 1.00 47.12 91 TRP A C 1
ATOM 717 O O . TRP A 1 91 ? 16.325 0.648 -1.388 1.00 47.12 91 TRP A O 1
ATOM 727 N N . ILE A 1 92 ? 15.162 -0.060 0.364 1.00 49.62 92 ILE A N 1
ATOM 728 C CA . ILE A 1 92 ? 14.440 -1.139 -0.382 1.00 49.62 92 ILE A CA 1
ATOM 729 C C . ILE A 1 92 ? 13.374 -1.785 0.533 1.00 49.62 92 ILE A C 1
ATOM 731 O O . ILE A 1 92 ? 13.732 -2.385 1.549 1.00 49.62 92 ILE A O 1
ATOM 735 N N . CYS A 1 93 ? 12.086 -1.757 0.153 1.00 44.91 93 CYS A N 1
ATOM 736 C CA . CYS A 1 93 ? 11.107 -2.750 0.621 1.00 44.91 93 CYS A CA 1
ATOM 737 C C . CYS A 1 93 ? 10.975 -3.828 -0.462 1.00 44.91 93 CYS A C 1
ATOM 739 O O . CYS A 1 93 ? 10.032 -3.804 -1.252 1.00 44.91 93 CYS A O 1
ATOM 741 N N . SER A 1 94 ? 11.896 -4.797 -0.547 1.00 38.72 94 SER A N 1
ATOM 742 C CA . SER A 1 94 ? 11.533 -6.020 -1.277 1.00 38.72 94 SER A CA 1
ATOM 743 C C . SER A 1 94 ? 10.415 -6.715 -0.480 1.00 38.72 94 SER A C 1
ATOM 745 O O . SER A 1 94 ? 10.212 -6.422 0.698 1.00 38.72 94 SER A O 1
ATOM 747 N N . ALA A 1 95 ? 9.599 -7.549 -1.113 1.00 41.62 95 ALA A N 1
ATOM 748 C CA . ALA A 1 95 ? 8.318 -8.031 -0.584 1.00 41.62 95 ALA A CA 1
ATOM 749 C C . ALA A 1 95 ? 8.406 -8.992 0.634 1.00 41.62 95 ALA A C 1
ATOM 751 O O . ALA A 1 95 ? 8.062 -10.163 0.527 1.00 41.62 95 ALA A O 1
ATOM 752 N N . GLY A 1 96 ? 8.839 -8.499 1.797 1.00 34.31 96 GLY A N 1
ATOM 753 C CA . GLY A 1 96 ? 8.975 -9.265 3.051 1.00 34.31 96 GLY A CA 1
ATOM 754 C C . GLY A 1 96 ? 8.419 -8.559 4.275 1.00 34.31 96 GLY A C 1
ATOM 755 O O . GLY A 1 96 ? 8.450 -9.115 5.360 1.00 34.31 96 GLY A O 1
ATOM 756 N N . LEU A 1 97 ? 7.811 -7.387 4.081 1.00 35.47 97 LEU A N 1
ATOM 757 C CA . LEU A 1 97 ? 6.624 -6.998 4.846 1.00 35.47 97 LEU A CA 1
ATOM 758 C C . LEU A 1 97 ? 5.364 -7.358 4.043 1.00 35.47 97 LEU A C 1
ATOM 760 O O . LEU A 1 97 ? 4.412 -6.595 3.918 1.00 35.47 97 LEU A O 1
ATOM 764 N N . LEU A 1 98 ? 5.377 -8.551 3.450 1.00 41.19 98 LEU A N 1
ATOM 765 C CA . LEU A 1 98 ? 4.154 -9.325 3.341 1.00 41.19 98 LEU A CA 1
ATOM 766 C C . LEU A 1 98 ? 3.814 -9.740 4.778 1.00 41.19 98 LEU A C 1
ATOM 768 O O . LEU A 1 98 ? 4.703 -10.215 5.473 1.00 41.19 98 LEU A O 1
ATOM 772 N N . LEU A 1 99 ? 2.552 -9.615 5.184 1.00 35.62 99 LEU A N 1
ATOM 773 C CA . LEU A 1 99 ? 2.028 -10.139 6.452 1.00 35.62 99 LEU A CA 1
ATOM 774 C C . LEU A 1 99 ? 2.273 -9.244 7.689 1.00 35.62 99 LEU A C 1
ATOM 776 O O . LEU A 1 99 ? 2.875 -9.651 8.676 1.00 35.62 99 LEU A O 1
ATOM 780 N N . LYS A 1 100 ? 1.654 -8.055 7.720 1.00 31.34 100 LYS A N 1
ATOM 781 C CA . LYS A 1 100 ? 0.775 -7.816 8.879 1.00 31.34 100 LYS A CA 1
ATOM 782 C C . LYS A 1 100 ? -0.456 -8.689 8.626 1.00 31.34 100 LYS A C 1
ATOM 784 O O . LYS A 1 100 ? -1.385 -8.227 7.963 1.00 31.34 100 LYS A O 1
ATOM 789 N N . GLU A 1 101 ? -0.401 -9.961 9.025 1.00 36.44 101 GLU A N 1
ATOM 790 C CA . GLU A 1 101 ? -1.631 -10.756 9.181 1.00 36.44 101 GLU A CA 1
ATOM 791 C C . GLU A 1 101 ? -2.625 -9.989 10.080 1.00 36.44 101 GLU A C 1
ATOM 793 O O . GLU A 1 101 ? -2.207 -9.174 10.941 1.00 36.44 101 GLU A O 1
#

Sequence (101 aa):
MSRHIQFMKDCAAKKVKFVHLYTSGFSETGRSEHARIEDRIIQIAKENNIRVVGPNCMGIYCPDGGLAWGEMFQTRPGHRPVGQFRAQGDWICSAGLLLKE